Protein AF-A0A955YIP7-F1 (afdb_monomer)

Solvent-accessible surface area (backbone atoms only — not comparable to full-atom values): 7832 Å² total; per-residue (Å²): 136,82,71,56,70,66,58,55,51,44,54,49,33,50,48,52,43,50,49,50,47,51,53,43,18,50,53,46,36,61,73,40,72,71,79,52,53,71,65,56,26,38,49,51,39,49,36,54,55,69,68,67,56,88,78,80,72,65,88,68,44,90,79,37,71,66,54,55,54,50,51,53,53,42,48,61,58,34,43,52,38,50,52,52,35,50,53,47,50,50,45,43,71,76,66,49,53,59,63,59,53,52,50,47,54,52,49,52,54,54,55,74,70,62,72,97,77,86,87,79,92,58,81,48,78,67,40,52,52,54,69,72,76,108

Mean predicted aligned error: 9.73 Å

Secondary structure (DSSP, 8-state):
----HHHHHHHHHHHHHHHHHHHHHHHHHHHTTTSS-HHHHHHHHHHHHTT---S---TTGGG-HHHHHHHHHHHHHHHHHHHHHHHHHHHHHHH--HHHHHHHHHHHHHHHT--S-------SHHHHHHHHH-

Sequence (134 aa):
MKLPDVYKRIFVAAGVLGIVMVVGTTSYFEVGQGRWSHFDCFYMTVITLSTVGFGETLPGMGEVPEARIITLALIVAGSGTLLYFISNLTALIVEGDLQGLLRRRRMERAIEHLHDHVIVCGIGTTGRHIVREL

Radius of gyration: 26.23 Å; Cα contacts (8 Å, |Δi|>4): 85; chains: 1; bounding box: 61×18×71 Å

Foldseek 3Di:
DDDDVLVVQLVVLVVQLVVLLVCQLVQVCVLCVNVDDSVLSSVVLC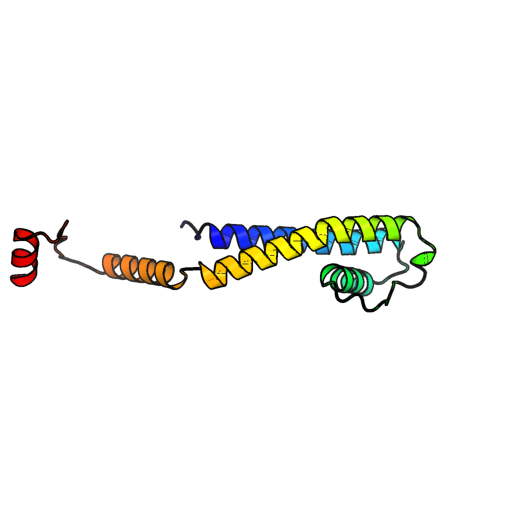CLLVVVCPVDDRVCCVVRPSNVVSSVVSNVSRVVSVVSNVVSVVCCVVVVCVVVVVVVVVVVVVVVPDDPDDDQDDDDPVSVVVVVVD

pLDDT: mean 86.02, std 9.3, range [40.28, 95.69]

Structure (mmCIF, N/CA/C/O backbone):
data_AF-A0A955YIP7-F1
#
_entry.id   AF-A0A955YIP7-F1
#
loop_
_atom_site.group_PDB
_atom_site.id
_atom_site.type_symbol
_atom_site.label_atom_id
_atom_site.label_alt_id
_atom_site.label_comp_id
_atom_site.label_asym_id
_atom_site.label_entity_id
_atom_site.label_seq_id
_atom_site.pdbx_PDB_ins_code
_atom_site.Cartn_x
_atom_site.Cartn_y
_atom_site.Cartn_z
_atom_site.occupancy
_atom_site.B_iso_or_equiv
_atom_site.auth_seq_id
_atom_site.auth_comp_id
_atom_site.auth_asym_id
_atom_site.auth_atom_id
_atom_site.pdbx_PDB_model_num
ATOM 1 N N . MET A 1 1 ? -25.705 1.248 10.049 1.00 43.34 1 MET A N 1
ATOM 2 C CA . MET A 1 1 ? -24.675 0.194 10.189 1.00 43.34 1 MET A CA 1
ATOM 3 C C . MET A 1 1 ? -23.291 0.838 10.099 1.00 43.34 1 MET A C 1
ATOM 5 O O . MET A 1 1 ? -22.757 0.978 9.010 1.00 43.34 1 MET A O 1
ATOM 9 N N . LYS A 1 2 ? -22.741 1.339 11.215 1.00 40.28 2 LYS A N 1
ATOM 10 C CA . LYS A 1 2 ? -21.385 1.911 11.232 1.00 40.28 2 LYS A CA 1
ATOM 11 C C . LYS A 1 2 ? -20.412 0.741 11.360 1.00 40.28 2 LYS A C 1
ATOM 13 O O . LYS A 1 2 ? -20.391 0.097 12.407 1.00 40.28 2 LYS A O 1
ATOM 18 N N . LEU A 1 3 ? -19.686 0.400 10.291 1.00 54.66 3 LEU A N 1
ATOM 19 C CA . LEU A 1 3 ? -18.487 -0.413 10.480 1.00 54.66 3 LEU A CA 1
ATOM 20 C C . LEU A 1 3 ? -17.583 0.345 11.465 1.00 54.66 3 LEU A C 1
ATOM 22 O O . LEU A 1 3 ? -17.566 1.577 11.425 1.00 54.66 3 LEU A O 1
ATOM 26 N N . PRO A 1 4 ? -16.866 -0.352 12.350 1.00 66.19 4 PRO A N 1
ATOM 27 C CA . PRO A 1 4 ? -15.917 0.298 13.247 1.00 66.19 4 PRO A CA 1
ATOM 28 C C . PRO A 1 4 ? -14.927 1.071 12.385 1.00 66.19 4 PRO A C 1
ATOM 30 O O . PRO A 1 4 ? -14.482 0.538 11.365 1.00 66.19 4 PRO A O 1
ATOM 33 N N . ASP A 1 5 ? -14.587 2.301 12.760 1.00 75.19 5 ASP A N 1
ATOM 34 C CA . ASP A 1 5 ? -13.724 3.169 11.947 1.00 75.19 5 ASP A CA 1
ATOM 35 C C . ASP A 1 5 ? -12.407 2.479 11.543 1.00 75.19 5 ASP A C 1
ATOM 37 O O . ASP A 1 5 ? -11.892 2.703 10.448 1.00 75.19 5 ASP A O 1
ATOM 41 N N . VAL A 1 6 ? -11.930 1.546 12.373 1.00 75.06 6 VAL A N 1
ATOM 42 C CA . VAL A 1 6 ? -10.777 0.666 12.127 1.00 75.06 6 VAL A CA 1
ATOM 43 C C . VAL A 1 6 ? -10.944 -0.199 10.867 1.00 75.06 6 VAL A C 1
ATOM 45 O O . VAL A 1 6 ? -10.046 -0.248 10.029 1.00 75.06 6 VAL A O 1
ATOM 48 N N . TYR A 1 7 ? -12.107 -0.824 10.660 1.00 79.75 7 TYR A N 1
ATOM 49 C CA . TYR A 1 7 ? -12.358 -1.642 9.466 1.00 79.75 7 TYR A CA 1
ATOM 50 C C . TYR A 1 7 ? -12.377 -0.801 8.198 1.00 79.75 7 TYR A C 1
ATOM 52 O O . TYR A 1 7 ? -11.837 -1.213 7.175 1.00 79.75 7 TYR A O 1
ATOM 60 N N . LYS A 1 8 ? -12.981 0.391 8.262 1.00 84.75 8 LYS A N 1
ATOM 61 C CA . LYS A 1 8 ? -13.003 1.311 7.123 1.00 84.75 8 LYS A CA 1
ATOM 62 C C . LYS A 1 8 ? -11.581 1.732 6.748 1.00 84.75 8 LYS A C 1
ATOM 64 O O . LYS A 1 8 ? -11.250 1.722 5.568 1.00 84.75 8 LYS A O 1
ATOM 69 N N . ARG A 1 9 ? -10.733 2.047 7.735 1.00 85.50 9 ARG A N 1
ATOM 70 C CA . ARG A 1 9 ? -9.318 2.398 7.517 1.00 85.50 9 ARG A CA 1
ATOM 71 C C . ARG A 1 9 ? -8.539 1.266 6.855 1.00 85.50 9 ARG A C 1
ATOM 73 O O . ARG A 1 9 ? -7.827 1.522 5.894 1.00 85.50 9 ARG A O 1
ATOM 80 N N . ILE A 1 10 ? -8.725 0.027 7.303 1.00 89.12 10 ILE A N 1
ATOM 81 C CA . ILE A 1 10 ? -8.049 -1.142 6.716 1.00 89.12 10 ILE A CA 1
ATOM 82 C C . ILE A 1 10 ? -8.530 -1.417 5.302 1.00 89.12 10 ILE A C 1
ATOM 84 O O . ILE A 1 10 ? -7.710 -1.688 4.435 1.00 89.12 10 ILE A O 1
ATOM 88 N N . PHE A 1 11 ? -9.833 -1.312 5.044 1.00 90.38 11 PHE A N 1
ATOM 89 C CA . PHE A 1 11 ? -10.367 -1.518 3.700 1.00 90.38 11 PHE A CA 1
ATOM 90 C C . PHE A 1 11 ? -9.859 -0.447 2.727 1.00 90.38 11 PHE A C 1
ATOM 92 O O . PHE A 1 11 ? -9.504 -0.757 1.594 1.00 90.38 11 PHE A O 1
ATOM 99 N N . VAL A 1 12 ? -9.757 0.806 3.186 1.00 91.38 12 VAL A N 1
ATOM 100 C CA . VAL A 1 12 ? -9.132 1.893 2.419 1.00 91.38 12 VAL A CA 1
ATOM 101 C C . VAL A 1 12 ? -7.643 1.617 2.201 1.00 91.38 12 VAL A C 1
ATOM 103 O O . VAL A 1 12 ? -7.184 1.719 1.071 1.00 91.38 12 VAL A O 1
ATOM 106 N N . ALA A 1 13 ? -6.895 1.219 3.234 1.00 91.56 13 ALA A N 1
ATOM 107 C CA . ALA A 1 13 ? -5.470 0.906 3.117 1.00 91.56 13 ALA A CA 1
ATOM 108 C C . ALA A 1 13 ? -5.209 -0.268 2.156 1.00 91.56 13 ALA A C 1
ATOM 110 O O . ALA A 1 13 ? -4.335 -0.172 1.298 1.00 91.56 13 ALA A O 1
ATOM 111 N N . ALA A 1 14 ? -6.004 -1.337 2.247 1.00 93.25 14 ALA A N 1
ATOM 112 C CA . ALA A 1 14 ? -5.961 -2.472 1.329 1.00 93.25 14 ALA A CA 1
ATOM 113 C C . ALA A 1 14 ? -6.304 -2.050 -0.107 1.00 93.25 14 ALA A C 1
ATOM 115 O O . ALA A 1 14 ? -5.623 -2.454 -1.045 1.00 93.25 14 ALA A O 1
ATOM 116 N N . GLY A 1 15 ? -7.326 -1.205 -0.278 1.00 95.31 15 GLY A N 1
ATOM 117 C CA . GLY A 1 15 ? -7.703 -0.658 -1.579 1.00 95.31 15 GLY A CA 1
ATOM 118 C C . GLY A 1 15 ? -6.590 0.184 -2.201 1.00 95.31 15 GLY A C 1
ATOM 119 O O . GLY A 1 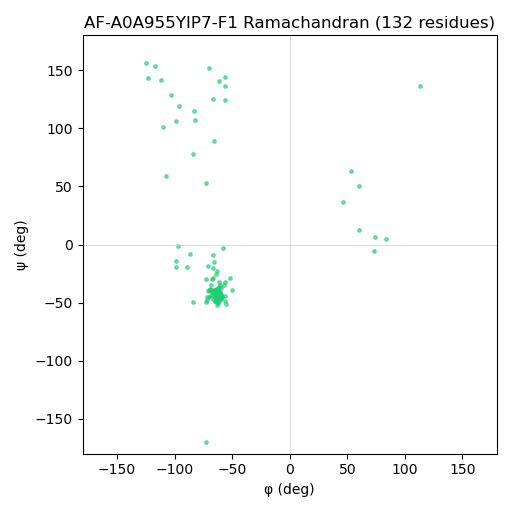15 ? -6.253 -0.015 -3.363 1.00 95.31 15 GLY A O 1
ATOM 120 N N . VAL A 1 16 ? -5.969 1.075 -1.424 1.00 94.38 16 VAL A N 1
ATOM 121 C CA . VAL A 1 16 ? -4.836 1.897 -1.879 1.00 94.38 16 VAL A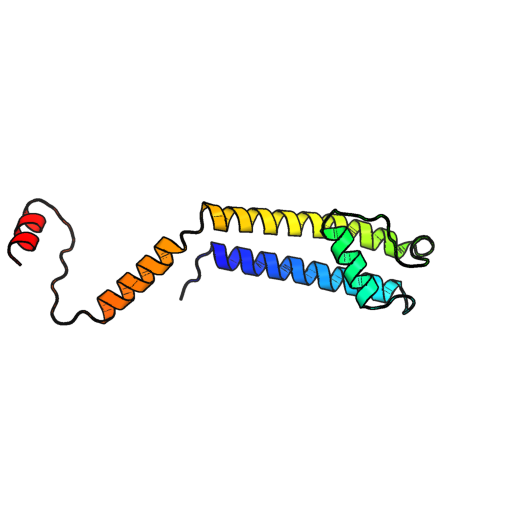 CA 1
ATOM 122 C C . VAL A 1 16 ? -3.638 1.022 -2.248 1.00 94.38 16 VAL A C 1
A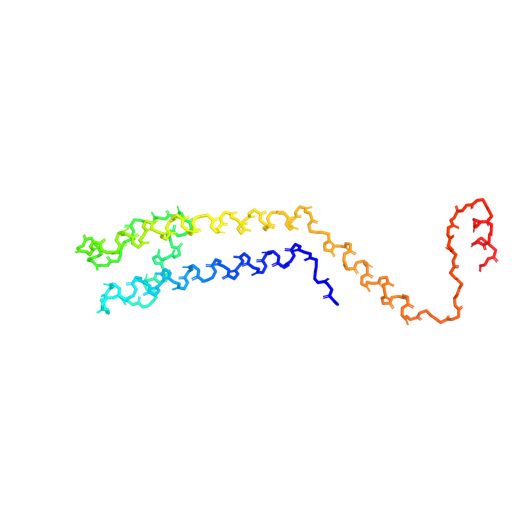TOM 124 O O . VAL A 1 16 ? -3.068 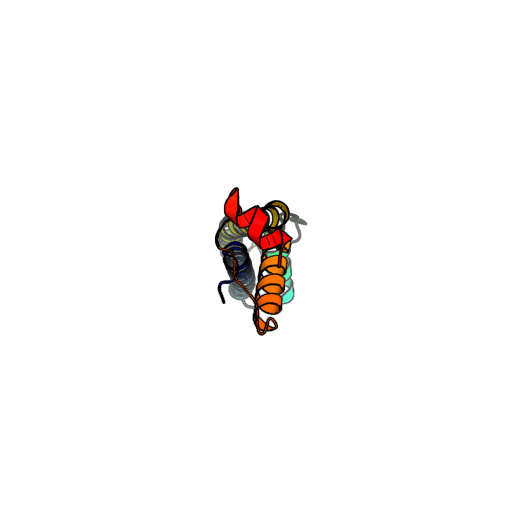1.214 -3.317 1.00 94.38 16 VAL A O 1
ATOM 127 N N . LEU A 1 17 ? -3.286 0.033 -1.421 1.00 94.31 17 LEU A N 1
ATOM 128 C CA . LEU A 1 17 ? -2.202 -0.906 -1.725 1.00 94.31 17 LEU A CA 1
ATOM 129 C C . LEU A 1 17 ? -2.486 -1.699 -3.012 1.00 94.31 17 LEU A C 1
ATOM 131 O O . LEU A 1 17 ? -1.604 -1.837 -3.857 1.00 94.31 17 LEU A O 1
ATOM 135 N N . GLY A 1 18 ? -3.725 -2.164 -3.193 1.00 95.12 18 GLY A N 1
ATOM 136 C CA . GLY A 1 18 ? -4.163 -2.832 -4.418 1.00 95.12 18 GLY A CA 1
ATOM 137 C C . GLY A 1 18 ? -4.053 -1.932 -5.650 1.00 95.12 18 GLY A C 1
ATOM 138 O O . GLY A 1 18 ? -3.547 -2.369 -6.679 1.00 95.12 18 GLY A O 1
ATOM 139 N N . ILE A 1 19 ? -4.444 -0.659 -5.540 1.00 95.69 19 ILE A N 1
ATOM 140 C CA . ILE A 1 19 ? -4.277 0.328 -6.618 1.00 95.69 19 ILE A CA 1
ATOM 141 C C . ILE A 1 19 ? -2.795 0.514 -6.949 1.00 95.69 19 ILE A C 1
ATOM 143 O O . ILE A 1 19 ? -2.438 0.478 -8.122 1.00 95.69 19 ILE A O 1
ATOM 147 N N . VAL A 1 20 ? -1.924 0.658 -5.947 1.00 95.19 20 VAL A N 1
ATOM 148 C CA . VAL A 1 20 ? -0.475 0.789 -6.173 1.00 95.19 20 VAL A CA 1
ATOM 149 C C . VAL A 1 20 ? 0.091 -0.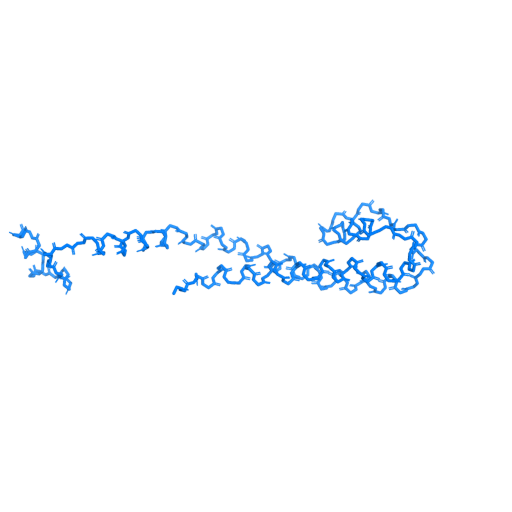449 -6.873 1.00 95.19 20 VAL A C 1
ATOM 151 O O . VAL A 1 20 ? 0.886 -0.302 -7.797 1.00 95.19 20 VAL A O 1
ATOM 154 N N . MET A 1 21 ? -0.346 -1.656 -6.500 1.00 94.25 21 MET A N 1
ATOM 155 C CA . MET A 1 21 ? 0.063 -2.888 -7.186 1.00 94.25 21 MET A CA 1
ATOM 156 C C . MET A 1 21 ? -0.393 -2.926 -8.645 1.00 94.25 21 MET A C 1
ATOM 158 O O . MET A 1 21 ? 0.398 -3.277 -9.521 1.00 94.25 21 MET A O 1
ATOM 162 N N . VAL A 1 22 ? -1.646 -2.562 -8.921 1.00 95.50 22 VAL A N 1
ATOM 163 C CA . VAL A 1 22 ? -2.176 -2.537 -10.291 1.00 95.50 22 VAL A CA 1
ATOM 164 C C . VAL A 1 22 ? -1.430 -1.500 -11.123 1.00 95.50 22 VAL A C 1
ATOM 166 O O . VAL A 1 22 ? -0.928 -1.845 -12.185 1.00 95.50 22 VAL A O 1
ATOM 169 N N . VAL A 1 23 ? -1.271 -0.276 -10.612 1.00 95.25 23 VAL A N 1
ATOM 170 C CA . VAL A 1 23 ? -0.550 0.810 -11.295 1.00 95.25 23 VAL A CA 1
ATOM 171 C C . VAL A 1 23 ? 0.922 0.449 -11.524 1.00 95.25 23 VAL A C 1
ATOM 173 O O . VAL A 1 23 ? 1.452 0.679 -12.610 1.00 95.25 23 VAL A O 1
ATOM 176 N N . GLY A 1 24 ? 1.593 -0.156 -10.540 1.00 93.12 24 GLY A N 1
ATOM 177 C CA . GLY A 1 24 ? 2.960 -0.663 -10.691 1.00 93.12 24 GLY A CA 1
ATOM 178 C C . GLY A 1 24 ? 3.057 -1.719 -11.793 1.00 93.12 24 GLY A C 1
ATOM 179 O O . GLY A 1 24 ? 3.885 -1.613 -12.692 1.00 93.12 24 GLY A O 1
ATOM 180 N N . THR A 1 25 ? 2.139 -2.683 -11.789 1.00 93.94 25 THR A N 1
ATOM 181 C CA . THR A 1 25 ? 2.096 -3.754 -12.792 1.00 93.94 25 THR A CA 1
ATOM 182 C C . THR A 1 25 ? 1.844 -3.209 -14.200 1.00 93.94 25 THR A C 1
ATOM 184 O O . THR A 1 25 ? 2.554 -3.581 -15.133 1.00 93.94 25 THR A O 1
ATOM 187 N N . THR A 1 26 ? 0.864 -2.315 -14.370 1.00 94.12 26 THR A N 1
ATOM 188 C CA . THR A 1 26 ? 0.523 -1.742 -15.682 1.00 94.12 26 THR A CA 1
ATOM 189 C C . THR A 1 26 ? 1.615 -0.817 -16.202 1.00 94.12 26 THR A C 1
ATOM 191 O O . THR A 1 26 ? 1.935 -0.876 -17.382 1.00 94.12 26 THR A O 1
ATOM 194 N N . SER A 1 27 ? 2.239 -0.015 -15.337 1.00 92.12 27 SER A N 1
ATOM 195 C CA . SER A 1 27 ? 3.333 0.880 -15.741 1.00 92.12 27 SER A CA 1
ATOM 196 C C . SER A 1 27 ? 4.566 0.112 -16.228 1.00 92.12 27 SER A C 1
ATOM 198 O O . SER A 1 27 ? 5.147 0.482 -17.248 1.00 92.12 27 SER A O 1
ATOM 200 N N . TYR A 1 28 ? 4.927 -1.004 -15.581 1.00 91.75 28 TYR A N 1
ATOM 201 C CA . TYR A 1 28 ? 5.962 -1.894 -16.115 1.00 91.75 28 TYR A CA 1
ATOM 202 C C . TYR A 1 28 ? 5.555 -2.516 -17.447 1.00 91.75 28 TYR A C 1
ATOM 204 O O . TYR A 1 28 ? 6.383 -2.605 -18.349 1.00 91.75 28 TYR A O 1
ATOM 212 N N . PHE A 1 29 ? 4.298 -2.932 -17.591 1.00 91.44 29 PHE A N 1
ATOM 213 C CA . PHE A 1 29 ? 3.822 -3.531 -18.833 1.00 91.44 29 PHE A CA 1
ATOM 214 C C . PHE A 1 29 ? 3.863 -2.544 -20.015 1.00 91.44 29 PHE A C 1
ATOM 216 O O . PHE A 1 29 ? 4.330 -2.904 -21.098 1.00 91.44 29 PHE A O 1
ATOM 223 N N . GLU A 1 30 ? 3.445 -1.294 -19.801 1.00 89.94 30 GLU A N 1
ATOM 224 C CA . GLU A 1 30 ? 3.480 -0.233 -20.817 1.00 89.94 30 GLU A CA 1
ATOM 225 C C . GLU A 1 30 ? 4.913 0.110 -21.240 1.00 89.94 30 GLU A C 1
ATOM 227 O O . GLU A 1 30 ? 5.216 0.135 -22.434 1.00 89.94 30 GLU A O 1
ATOM 232 N N . VAL A 1 31 ? 5.821 0.289 -20.276 1.00 90.06 31 VAL A N 1
ATOM 233 C CA . VAL A 1 31 ? 7.241 0.572 -20.554 1.00 90.06 31 VAL A CA 1
ATOM 234 C C . VAL A 1 31 ? 7.955 -0.620 -21.188 1.00 90.06 31 VAL A C 1
ATOM 236 O O . VAL A 1 31 ? 8.861 -0.449 -22.004 1.00 90.06 31 VAL A O 1
ATOM 239 N N . GLY A 1 32 ? 7.519 -1.836 -20.871 1.00 84.50 32 GLY A N 1
ATOM 240 C CA . GLY A 1 32 ? 7.998 -3.048 -21.518 1.00 84.50 32 GLY A CA 1
ATOM 241 C C . GLY A 1 32 ? 7.619 -3.144 -22.997 1.00 84.50 32 GLY A C 1
ATOM 242 O O . GLY A 1 32 ? 8.193 -3.983 -23.687 1.00 84.50 32 GLY A O 1
ATOM 243 N N . GLN A 1 33 ? 6.673 -2.335 -23.499 1.00 81.38 33 GLN A N 1
ATOM 244 C CA . GLN A 1 33 ? 6.168 -2.364 -24.883 1.00 81.38 33 GLN A CA 1
ATOM 245 C C . GLN A 1 33 ? 5.845 -3.790 -25.384 1.00 81.38 33 GLN A C 1
ATOM 247 O O . GLN A 1 33 ? 6.100 -4.141 -26.534 1.00 81.38 33 GLN A O 1
ATOM 252 N N . GLY A 1 34 ? 5.320 -4.647 -24.499 1.00 80.00 34 GLY A N 1
ATOM 253 C CA . GLY A 1 34 ? 4.988 -6.046 -24.804 1.00 80.00 34 GLY A CA 1
ATOM 254 C C . GLY A 1 34 ? 6.145 -7.052 -24.714 1.00 80.00 34 GLY A C 1
ATOM 255 O O . GLY A 1 34 ? 5.937 -8.230 -24.998 1.00 80.00 34 GLY A O 1
ATOM 256 N N . ARG A 1 35 ? 7.349 -6.642 -24.288 1.00 82.19 35 ARG A N 1
ATOM 257 C CA . ARG A 1 35 ? 8.497 -7.547 -24.052 1.00 82.19 35 ARG A CA 1
ATOM 258 C C . ARG A 1 35 ? 8.318 -8.445 -22.823 1.00 82.19 35 ARG A C 1
ATOM 260 O O . ARG A 1 35 ? 9.031 -9.437 -22.698 1.00 82.19 35 ARG A O 1
ATOM 267 N N . TRP A 1 36 ? 7.404 -8.093 -21.920 1.00 89.38 36 TRP A N 1
ATOM 268 C CA . TRP A 1 36 ? 7.192 -8.769 -20.639 1.00 89.38 36 TRP A CA 1
ATOM 269 C C . TRP A 1 36 ? 5.749 -9.250 -20.496 1.00 89.38 36 TRP A C 1
ATOM 271 O O . TRP A 1 36 ? 4.814 -8.569 -20.926 1.00 89.38 36 TRP A O 1
ATOM 281 N N . SER A 1 37 ? 5.556 -10.419 -19.880 1.00 91.69 37 SER A N 1
ATOM 282 C CA . SER A 1 37 ? 4.215 -10.911 -19.560 1.00 91.69 37 SER A CA 1
ATOM 283 C C . SER A 1 37 ? 3.586 -10.074 -18.445 1.00 91.69 37 SER A C 1
ATOM 285 O O . SER A 1 37 ? 4.280 -9.568 -17.563 1.00 91.69 37 SER A O 1
ATOM 287 N N . HIS A 1 38 ? 2.252 -9.992 -18.419 1.00 89.06 38 HIS A N 1
ATOM 288 C CA . HIS A 1 38 ? 1.530 -9.348 -17.313 1.00 89.06 38 HIS A CA 1
ATOM 289 C C . HIS A 1 38 ? 1.881 -9.991 -15.965 1.00 89.06 38 HIS A C 1
ATOM 291 O O . HIS A 1 38 ? 1.966 -9.305 -14.947 1.00 89.06 38 HIS A O 1
ATOM 297 N N . PHE A 1 39 ? 2.109 -11.308 -15.965 1.00 91.06 39 PHE A N 1
ATOM 298 C CA . PHE A 1 39 ? 2.491 -12.040 -14.764 1.00 91.06 39 PHE A CA 1
ATOM 299 C C . PHE A 1 39 ? 3.900 -11.670 -14.287 1.00 91.06 39 PHE A C 1
ATOM 301 O O . PHE A 1 39 ? 4.097 -11.491 -13.090 1.00 91.06 39 PHE A O 1
ATOM 308 N N . ASP A 1 40 ? 4.848 -11.466 -15.204 1.00 91.81 40 ASP A N 1
ATOM 309 C CA . ASP A 1 40 ? 6.218 -11.067 -14.857 1.00 91.81 40 ASP A CA 1
ATOM 310 C C . ASP A 1 40 ? 6.239 -9.653 -14.264 1.00 91.81 40 ASP A C 1
ATOM 312 O O . ASP A 1 40 ? 6.910 -9.398 -13.264 1.00 91.81 40 ASP A O 1
ATOM 316 N N . CYS A 1 41 ? 5.450 -8.732 -14.829 1.00 92.75 41 CYS A N 1
ATOM 317 C CA . CYS A 1 41 ? 5.295 -7.377 -14.295 1.0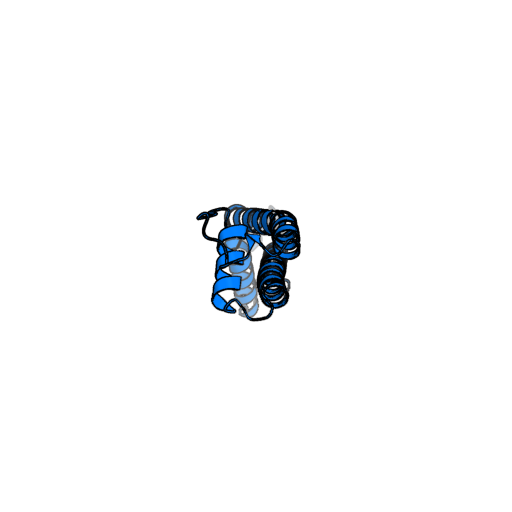0 92.75 41 CYS A CA 1
ATOM 318 C C . CYS A 1 41 ? 4.635 -7.374 -12.907 1.00 92.75 41 CYS A C 1
ATOM 320 O O . CYS A 1 41 ? 5.036 -6.604 -12.026 1.00 92.75 41 CYS A O 1
ATOM 322 N N . PHE A 1 42 ? 3.642 -8.243 -12.692 1.00 92.88 42 PHE A N 1
ATOM 323 C CA . PHE A 1 42 ? 2.999 -8.403 -11.389 1.00 92.88 42 PHE A CA 1
ATOM 324 C C . PHE A 1 42 ? 3.977 -8.981 -10.367 1.00 92.88 42 PHE A C 1
ATOM 326 O O . PHE A 1 42 ? 4.129 -8.427 -9.279 1.00 92.88 42 PHE A O 1
ATOM 333 N N . TYR A 1 43 ? 4.698 -10.040 -10.738 1.00 92.69 43 TYR A N 1
ATOM 334 C CA . TYR A 1 43 ? 5.736 -10.642 -9.911 1.00 92.69 43 TYR A CA 1
ATOM 335 C C . TYR A 1 43 ? 6.800 -9.610 -9.521 1.00 92.69 43 TYR A C 1
ATOM 337 O O . TYR A 1 43 ? 7.062 -9.441 -8.331 1.00 92.69 43 TYR A O 1
ATOM 345 N N . MET A 1 44 ? 7.314 -8.835 -10.484 1.00 92.81 44 MET A N 1
ATOM 346 C CA . MET A 1 44 ? 8.276 -7.754 -10.236 1.00 92.81 44 MET A CA 1
ATOM 347 C C . MET A 1 44 ? 7.738 -6.725 -9.230 1.00 92.81 44 MET A C 1
ATOM 349 O O . MET A 1 44 ? 8.437 -6.304 -8.305 1.00 92.81 44 MET A O 1
ATOM 353 N N . THR A 1 45 ? 6.474 -6.332 -9.380 1.00 93.19 45 THR A N 1
ATOM 354 C CA . THR A 1 45 ? 5.809 -5.389 -8.472 1.00 93.19 45 THR A CA 1
ATOM 355 C C . THR A 1 45 ? 5.711 -5.958 -7.057 1.00 93.19 45 THR A C 1
ATOM 357 O O . THR A 1 45 ? 6.041 -5.268 -6.092 1.00 93.19 45 THR A O 1
ATOM 360 N N . VAL A 1 46 ? 5.329 -7.231 -6.923 1.00 92.50 46 VAL A N 1
ATOM 361 C CA . VAL A 1 46 ? 5.221 -7.920 -5.630 1.00 92.50 46 VAL A CA 1
ATOM 362 C C . VAL A 1 46 ? 6.580 -8.055 -4.949 1.00 92.50 46 VAL A C 1
ATOM 364 O O . VAL A 1 46 ? 6.677 -7.696 -3.780 1.00 92.50 46 VAL A O 1
ATOM 367 N N . ILE A 1 47 ? 7.630 -8.516 -5.641 1.00 92.31 47 ILE A N 1
ATOM 368 C CA . ILE A 1 47 ? 8.965 -8.689 -5.030 1.00 92.31 47 ILE A CA 1
ATOM 369 C C . ILE A 1 47 ? 9.608 -7.355 -4.630 1.00 92.31 47 ILE A C 1
ATOM 371 O O . ILE A 1 47 ? 10.389 -7.305 -3.678 1.00 92.31 47 ILE A O 1
ATOM 375 N N . THR A 1 48 ? 9.265 -6.276 -5.340 1.00 91.69 48 THR A N 1
ATOM 376 C CA . THR A 1 48 ? 9.720 -4.915 -5.028 1.00 91.69 48 THR A CA 1
ATOM 377 C C . THR A 1 48 ? 9.004 -4.387 -3.787 1.00 91.69 48 THR A C 1
ATOM 379 O O . THR A 1 48 ? 9.647 -3.913 -2.854 1.00 91.69 48 THR A O 1
ATOM 382 N N . LEU A 1 49 ? 7.672 -4.504 -3.745 1.00 91.62 49 LEU A N 1
ATOM 383 C CA . LEU A 1 49 ? 6.854 -4.041 -2.621 1.00 91.62 49 LEU A CA 1
ATOM 384 C C . LEU A 1 49 ? 7.088 -4.849 -1.352 1.00 91.62 49 LEU A C 1
ATOM 386 O O . LEU A 1 49 ? 7.117 -4.281 -0.266 1.00 91.62 49 LEU A O 1
ATOM 390 N N . SER A 1 50 ? 7.263 -6.163 -1.479 1.00 89.56 50 SER A N 1
ATOM 391 C CA . SER A 1 50 ? 7.523 -7.047 -0.343 1.00 89.56 50 SER A CA 1
ATOM 392 C C . SER A 1 50 ? 8.876 -6.789 0.312 1.00 89.56 50 SER A C 1
ATOM 394 O O . SER A 1 50 ? 9.140 -7.353 1.371 1.00 89.56 50 SER A O 1
ATOM 396 N N . THR A 1 51 ? 9.732 -5.957 -0.294 1.00 88.19 51 THR A N 1
ATOM 397 C CA . THR A 1 51 ? 11.114 -5.686 0.127 1.00 88.19 51 THR A CA 1
ATOM 398 C C . THR A 1 51 ? 12.018 -6.922 0.134 1.00 88.19 51 THR A C 1
ATOM 400 O O . THR A 1 51 ? 13.130 -6.862 0.649 1.00 88.19 51 THR A O 1
ATOM 403 N N . VAL A 1 52 ? 11.574 -8.035 -0.466 1.00 89.62 52 VAL A N 1
ATOM 404 C CA . VAL A 1 52 ? 12.376 -9.263 -0.574 1.00 89.62 52 VAL A CA 1
ATOM 405 C C . VAL A 1 52 ? 13.505 -9.067 -1.578 1.00 89.62 52 VAL A C 1
ATOM 407 O O . VAL A 1 52 ? 14.640 -9.425 -1.288 1.00 89.62 52 VAL A O 1
ATOM 410 N N . GLY A 1 53 ? 13.194 -8.480 -2.742 1.00 82.94 53 GLY A N 1
ATOM 411 C CA . GLY A 1 53 ? 14.192 -8.072 -3.729 1.00 82.94 53 GLY A CA 1
ATOM 412 C C . GLY A 1 53 ? 15.159 -9.185 -4.136 1.00 82.94 53 GLY A C 1
ATOM 413 O O . GLY A 1 53 ? 16.361 -9.041 -3.940 1.00 82.94 53 GLY A O 1
ATOM 414 N N . PHE A 1 54 ? 14.659 -10.261 -4.758 1.00 84.38 54 PHE A N 1
ATOM 415 C CA . PHE A 1 54 ? 15.466 -11.411 -5.207 1.00 84.38 54 PHE A CA 1
ATOM 416 C C . PHE A 1 54 ? 16.603 -11.075 -6.196 1.00 84.38 54 PHE A C 1
ATOM 418 O O . PHE A 1 54 ? 17.347 -11.962 -6.602 1.00 84.38 54 PHE A O 1
ATOM 425 N N . GLY A 1 55 ? 16.740 -9.816 -6.626 1.00 79.44 55 GLY A N 1
ATOM 426 C CA . GLY A 1 55 ? 17.693 -9.395 -7.657 1.00 79.44 55 GLY A CA 1
ATOM 427 C C . GLY A 1 55 ? 17.289 -9.821 -9.072 1.00 79.44 55 GLY A C 1
ATOM 428 O O . GLY A 1 55 ? 17.923 -9.415 -10.043 1.00 79.44 55 GLY A O 1
ATOM 429 N N . GLU A 1 56 ? 16.213 -10.596 -9.197 1.00 79.88 56 GLU A N 1
ATOM 430 C CA . GLU A 1 56 ? 15.559 -10.914 -10.457 1.00 79.88 56 GLU A CA 1
ATOM 431 C C . GLU A 1 56 ? 14.945 -9.638 -11.038 1.00 79.88 56 GLU A C 1
ATOM 433 O O . GLU A 1 56 ? 14.185 -8.931 -10.376 1.00 79.88 56 GLU A O 1
ATOM 438 N N . THR A 1 57 ? 15.308 -9.321 -12.278 1.00 83.88 57 THR A N 1
ATOM 439 C CA . THR A 1 57 ? 14.783 -8.165 -13.009 1.00 83.88 57 THR A CA 1
ATOM 440 C C . THR A 1 57 ? 14.189 -8.624 -14.327 1.00 83.88 57 THR A C 1
ATOM 442 O O . THR A 1 57 ? 14.542 -9.681 -14.854 1.00 83.88 57 THR A O 1
ATOM 445 N N . LEU A 1 58 ? 13.272 -7.822 -14.865 1.00 85.44 58 LEU A N 1
ATOM 446 C CA . LEU A 1 58 ? 12.659 -8.116 -16.151 1.00 85.44 58 LEU A CA 1
ATOM 447 C C . LEU A 1 58 ? 13.739 -8.134 -17.260 1.00 85.44 58 LEU A C 1
ATOM 449 O O . LEU A 1 58 ? 14.647 -7.294 -17.249 1.00 85.44 58 LEU A O 1
ATOM 453 N N . PRO A 1 59 ? 13.672 -9.058 -18.236 1.00 81.94 59 PRO A N 1
ATOM 454 C CA . PRO A 1 59 ? 14.680 -9.163 -19.289 1.00 81.94 59 PRO A CA 1
ATOM 455 C C . PRO A 1 59 ? 14.851 -7.845 -20.057 1.00 81.94 59 PRO A C 1
ATOM 457 O O . PRO A 1 59 ? 13.884 -7.302 -20.589 1.00 81.94 59 PRO A O 1
ATOM 460 N N . GLY A 1 60 ? 16.076 -7.315 -20.119 1.00 80.94 60 GLY A N 1
ATOM 461 C CA . GLY A 1 60 ? 16.362 -6.045 -20.804 1.00 80.94 60 GLY A CA 1
ATOM 462 C C . GLY A 1 60 ? 15.885 -4.786 -20.066 1.00 80.94 60 GLY A C 1
ATOM 463 O O . GLY A 1 60 ? 16.029 -3.688 -20.593 1.00 80.94 60 GLY A O 1
ATOM 464 N N . MET A 1 61 ? 15.375 -4.895 -18.832 1.00 82.69 61 MET A N 1
ATOM 465 C CA . MET A 1 61 ? 14.948 -3.743 -18.017 1.00 82.69 61 MET A CA 1
ATOM 466 C C . MET A 1 61 ? 16.064 -2.714 -17.806 1.00 82.69 61 MET A C 1
ATOM 468 O O . MET A 1 61 ? 15.805 -1.516 -17.729 1.00 82.69 61 MET A O 1
ATOM 472 N N . GLY A 1 62 ? 17.320 -3.167 -17.742 1.00 79.56 62 GLY A N 1
ATOM 473 C CA . GLY A 1 62 ? 18.484 -2.295 -17.588 1.00 79.56 62 GLY A CA 1
ATOM 474 C C . GLY A 1 62 ? 18.699 -1.317 -18.748 1.00 79.56 62 GLY A C 1
ATOM 475 O O . GLY A 1 62 ? 19.325 -0.281 -18.527 1.00 79.56 62 GLY A O 1
ATOM 476 N N . GLU A 1 63 ? 18.164 -1.624 -19.933 1.00 82.19 63 GLU A N 1
ATOM 477 C CA . GLU A 1 63 ? 18.257 -0.812 -21.154 1.00 82.19 63 GLU A CA 1
ATOM 478 C C . GLU A 1 63 ? 17.149 0.246 -21.244 1.00 82.19 63 GLU A C 1
ATOM 480 O O . GLU A 1 63 ? 17.198 1.103 -22.122 1.00 82.19 63 GLU A O 1
ATOM 485 N N . VAL A 1 64 ? 16.160 0.202 -20.342 1.00 86.00 64 VAL A N 1
ATOM 486 C CA . VAL A 1 64 ? 14.983 1.076 -20.359 1.00 86.00 64 VAL A CA 1
ATOM 487 C C . VAL A 1 64 ? 15.053 2.059 -19.182 1.00 86.00 64 VAL A C 1
ATOM 489 O O . VAL A 1 64 ? 14.740 1.690 -18.046 1.00 86.00 64 VAL A O 1
ATOM 492 N N . PRO A 1 65 ? 15.462 3.326 -19.401 1.00 85.25 65 PRO A N 1
ATOM 493 C CA . PRO A 1 65 ? 15.634 4.299 -18.317 1.00 85.25 65 PRO A CA 1
ATOM 494 C C . PRO A 1 65 ? 14.338 4.579 -17.544 1.00 85.25 65 PRO A C 1
ATOM 496 O O . PRO A 1 65 ? 14.361 4.763 -16.327 1.00 85.25 65 PRO A O 1
ATOM 499 N N . GLU A 1 66 ? 13.204 4.559 -18.244 1.00 89.31 66 GLU A N 1
ATOM 500 C CA . GLU A 1 66 ? 11.867 4.807 -17.696 1.00 89.31 66 GLU A CA 1
ATOM 501 C C . GLU A 1 66 ? 11.478 3.763 -16.642 1.00 89.31 66 GLU A C 1
ATOM 503 O O . GLU A 1 66 ? 10.921 4.111 -15.600 1.00 89.31 66 GLU A O 1
ATOM 508 N N . ALA A 1 67 ? 11.865 2.499 -16.849 1.00 88.12 67 ALA A N 1
ATOM 509 C CA . ALA A 1 67 ? 11.585 1.419 -15.910 1.00 88.12 67 ALA A CA 1
ATOM 510 C C . ALA A 1 67 ? 12.233 1.678 -14.543 1.00 88.12 67 ALA A C 1
ATOM 512 O O . ALA A 1 67 ? 11.611 1.419 -13.518 1.00 88.12 67 ALA A O 1
ATOM 513 N N . ARG A 1 68 ? 13.439 2.267 -14.503 1.00 89.00 68 ARG A N 1
ATOM 514 C CA . ARG A 1 68 ? 14.117 2.612 -13.239 1.00 89.00 68 ARG A CA 1
ATOM 515 C C . ARG A 1 68 ? 13.393 3.718 -12.475 1.00 89.00 68 ARG A C 1
ATOM 517 O O . ARG A 1 68 ? 13.297 3.651 -11.251 1.00 89.00 68 ARG A O 1
ATOM 524 N N . ILE A 1 69 ? 12.888 4.728 -13.184 1.00 91.75 69 ILE A N 1
ATOM 525 C CA . ILE A 1 69 ? 12.127 5.831 -12.579 1.00 91.75 69 ILE A CA 1
ATOM 526 C C . ILE A 1 69 ? 10.819 5.294 -11.989 1.00 91.75 69 ILE A C 1
ATOM 528 O O . ILE A 1 69 ? 10.473 5.634 -10.857 1.00 91.75 69 ILE A O 1
ATOM 532 N N . ILE A 1 70 ? 10.138 4.401 -12.711 1.00 91.69 70 ILE A N 1
ATOM 533 C CA . ILE A 1 70 ? 8.934 3.719 -12.224 1.00 91.69 70 ILE A CA 1
ATOM 534 C C . ILE A 1 70 ? 9.247 2.899 -10.977 1.00 91.69 70 ILE A C 1
ATOM 536 O O . ILE A 1 70 ? 8.523 3.012 -9.992 1.00 91.69 70 ILE A O 1
ATOM 540 N N . THR A 1 71 ? 10.339 2.129 -10.967 1.00 91.38 71 THR A N 1
ATOM 541 C CA . THR A 1 71 ? 10.743 1.358 -9.784 1.00 91.38 71 THR A CA 1
ATOM 542 C C . THR A 1 71 ? 11.000 2.260 -8.584 1.00 91.38 71 THR A C 1
ATOM 544 O O . THR A 1 71 ? 10.529 1.957 -7.492 1.00 91.38 71 THR A O 1
ATOM 547 N N . LEU A 1 72 ? 11.686 3.392 -8.764 1.00 92.50 72 LEU A N 1
ATOM 548 C CA . LEU A 1 72 ? 11.902 4.363 -7.686 1.00 92.50 72 LEU A CA 1
ATOM 549 C C . LEU A 1 72 ? 10.578 4.920 -7.147 1.00 92.50 72 LEU A C 1
ATOM 551 O O . LEU A 1 72 ? 10.371 4.943 -5.933 1.00 92.50 72 LEU A O 1
ATOM 555 N N . ALA A 1 73 ? 9.666 5.324 -8.032 1.00 93.75 73 ALA A N 1
ATOM 556 C CA . ALA A 1 73 ? 8.351 5.821 -7.639 1.00 93.75 73 ALA A CA 1
ATOM 557 C C . ALA A 1 73 ? 7.525 4.742 -6.914 1.00 93.75 73 ALA A C 1
ATOM 559 O O . ALA A 1 73 ? 6.917 5.019 -5.876 1.00 93.75 73 ALA A O 1
ATOM 560 N N . LEU A 1 74 ? 7.554 3.505 -7.420 1.00 93.81 74 LEU A N 1
ATOM 561 C CA . LEU A 1 74 ? 6.883 2.350 -6.832 1.00 93.81 74 LEU A CA 1
ATOM 562 C C . LEU A 1 74 ? 7.448 2.018 -5.453 1.00 93.81 74 LEU A C 1
ATOM 564 O O . LEU A 1 74 ? 6.674 1.732 -4.549 1.00 93.81 74 LEU A O 1
ATOM 568 N N . ILE A 1 75 ? 8.765 2.091 -5.257 1.00 93.00 75 ILE A N 1
ATOM 569 C CA . ILE A 1 75 ? 9.373 1.886 -3.939 1.00 93.00 75 ILE A CA 1
ATOM 570 C C . ILE A 1 75 ? 8.869 2.957 -2.971 1.00 93.00 75 ILE A C 1
ATOM 572 O O . ILE A 1 75 ? 8.379 2.616 -1.899 1.00 93.00 75 ILE A O 1
ATOM 576 N N . VAL A 1 76 ? 8.923 4.242 -3.328 1.00 93.50 76 VAL A N 1
ATOM 577 C CA . VAL A 1 76 ? 8.518 5.325 -2.412 1.00 93.50 76 VAL A CA 1
ATOM 578 C C . VAL A 1 76 ? 7.032 5.225 -2.046 1.00 93.50 76 VAL A C 1
ATOM 580 O O . VAL A 1 76 ? 6.685 5.198 -0.863 1.00 93.50 76 VAL A O 1
ATOM 583 N N . ALA A 1 77 ? 6.147 5.125 -3.039 1.00 93.31 77 ALA A N 1
ATOM 584 C CA . ALA A 1 77 ? 4.703 5.058 -2.808 1.00 93.31 77 ALA A CA 1
ATOM 585 C C . ALA A 1 77 ? 4.274 3.712 -2.199 1.00 93.31 77 ALA A C 1
ATOM 587 O O . ALA A 1 77 ? 3.435 3.636 -1.298 1.00 93.31 77 ALA A O 1
ATOM 588 N N . GLY A 1 78 ? 4.874 2.635 -2.681 1.00 92.31 78 GLY A N 1
ATOM 589 C CA . GLY A 1 78 ? 4.563 1.268 -2.314 1.00 92.31 78 GLY A CA 1
ATOM 590 C C . GLY A 1 78 ? 5.012 0.870 -0.920 1.00 92.31 78 GLY A C 1
ATOM 591 O O . GLY A 1 78 ? 4.212 0.353 -0.146 1.00 92.31 78 GLY A O 1
ATOM 592 N N . SER A 1 79 ? 6.257 1.180 -0.555 1.00 92.62 79 SER A N 1
ATOM 593 C CA . SER A 1 79 ? 6.762 0.909 0.798 1.00 92.62 79 SER A CA 1
ATOM 594 C C . SER A 1 79 ? 5.946 1.669 1.840 1.00 92.62 79 SER A C 1
ATOM 596 O O . SER A 1 79 ? 5.560 1.109 2.863 1.00 92.62 79 SER A O 1
ATOM 598 N N . GLY A 1 80 ? 5.631 2.942 1.565 1.00 92.69 80 GLY A N 1
ATOM 599 C CA . GLY A 1 80 ? 4.828 3.769 2.464 1.00 92.69 80 GLY A CA 1
ATOM 600 C C . GLY A 1 80 ? 3.412 3.225 2.657 1.00 92.69 80 GLY A C 1
ATOM 601 O O . GLY A 1 80 ? 2.931 3.130 3.788 1.00 92.69 80 GLY A O 1
ATOM 602 N N . THR A 1 81 ? 2.753 2.813 1.571 1.00 92.38 81 THR A N 1
ATOM 603 C CA . THR A 1 81 ? 1.403 2.229 1.637 1.00 92.38 81 THR A CA 1
ATOM 604 C C . THR A 1 81 ? 1.393 0.855 2.301 1.00 92.38 81 THR A C 1
ATOM 606 O O . THR A 1 81 ? 0.499 0.588 3.105 1.00 92.38 81 THR A O 1
ATOM 609 N N . LEU A 1 82 ? 2.402 0.014 2.055 1.00 93.56 82 LEU A N 1
ATOM 610 C CA . LEU A 1 82 ? 2.545 -1.280 2.720 1.00 93.56 82 LEU A CA 1
ATOM 611 C C . LEU A 1 82 ? 2.777 -1.118 4.228 1.00 93.56 82 LEU A C 1
ATOM 613 O O . LEU A 1 82 ? 2.094 -1.763 5.021 1.00 93.56 82 LEU A O 1
ATOM 617 N N . LEU A 1 83 ? 3.677 -0.220 4.640 1.00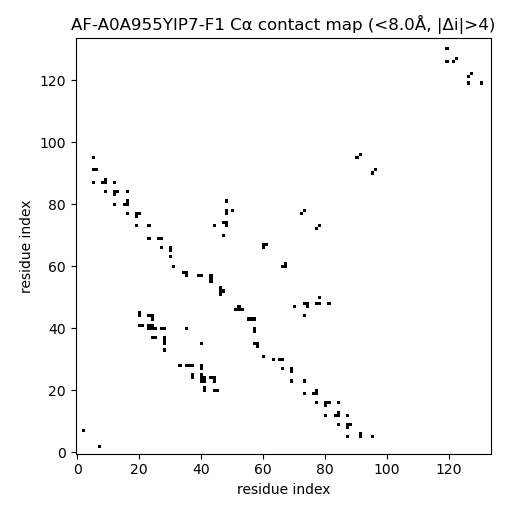 93.38 83 LEU A N 1
ATOM 618 C CA . LEU A 1 83 ? 3.906 0.091 6.055 1.00 93.38 83 LEU A CA 1
ATOM 619 C C . LEU A 1 83 ? 2.639 0.624 6.722 1.00 93.38 83 LEU A C 1
ATOM 621 O O . LEU A 1 83 ? 2.289 0.195 7.820 1.00 93.38 83 LEU A O 1
ATOM 625 N N . TYR A 1 84 ? 1.914 1.524 6.054 1.00 91.75 84 TYR A N 1
ATOM 626 C CA . TYR A 1 84 ? 0.636 2.021 6.555 1.00 91.75 84 TYR A CA 1
ATOM 627 C C . TYR A 1 84 ? -0.391 0.892 6.716 1.00 91.75 84 TYR A C 1
ATOM 629 O O . TYR A 1 84 ? -1.086 0.831 7.733 1.00 91.75 84 TYR A O 1
ATOM 637 N N . PHE A 1 85 ? -0.476 -0.024 5.749 1.00 93.19 85 PHE A N 1
ATOM 638 C CA . PHE A 1 85 ? -1.352 -1.189 5.826 1.00 93.19 85 PHE A CA 1
ATOM 639 C C . PHE A 1 85 ? -0.989 -2.093 7.012 1.00 93.19 85 PHE A C 1
ATOM 641 O O . PHE A 1 85 ? -1.869 -2.413 7.810 1.00 93.19 85 PHE A O 1
ATOM 648 N N . ILE A 1 86 ? 0.294 -2.427 7.185 1.00 92.88 86 ILE A N 1
ATOM 649 C CA . ILE A 1 86 ? 0.784 -3.242 8.308 1.00 92.88 86 ILE A CA 1
ATOM 650 C C . ILE A 1 86 ? 0.486 -2.560 9.647 1.00 92.88 86 ILE A C 1
ATOM 652 O O . ILE A 1 86 ? -0.032 -3.206 10.552 1.00 92.88 86 ILE A O 1
ATOM 656 N N . SER A 1 87 ? 0.737 -1.257 9.780 1.00 91.25 87 SER A N 1
ATOM 657 C CA . SER A 1 87 ? 0.435 -0.511 11.009 1.00 91.25 87 SER A CA 1
ATOM 658 C C . SER A 1 87 ? -1.053 -0.557 11.367 1.00 91.25 87 SER A C 1
ATOM 660 O O . SER A 1 87 ? -1.399 -0.795 12.524 1.00 91.25 87 SER A O 1
ATOM 662 N N . ASN A 1 88 ? -1.949 -0.389 10.387 1.00 89.69 88 ASN A N 1
ATOM 663 C CA . ASN A 1 88 ? -3.392 -0.518 10.623 1.00 89.69 88 ASN A CA 1
ATOM 664 C C . ASN A 1 88 ? -3.807 -1.961 10.935 1.00 89.69 88 ASN A C 1
ATOM 666 O O . ASN A 1 88 ? -4.716 -2.172 11.736 1.00 89.69 88 ASN A O 1
ATOM 670 N N . LEU A 1 89 ? -3.157 -2.951 10.320 1.00 89.00 89 LEU A N 1
ATOM 671 C CA . LEU A 1 89 ? -3.400 -4.360 10.610 1.00 89.00 89 LEU A CA 1
ATOM 672 C C . LEU A 1 89 ? -2.998 -4.697 12.051 1.00 89.00 89 LEU A C 1
ATOM 674 O O . LEU A 1 89 ? -3.769 -5.323 12.771 1.00 89.00 89 LEU A O 1
ATOM 678 N N . THR A 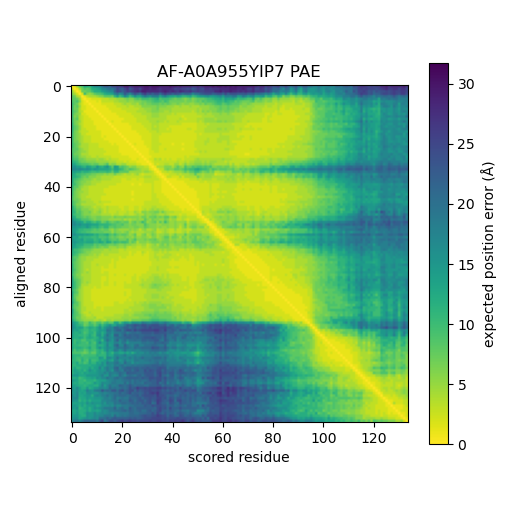1 90 ? -1.841 -4.218 12.505 1.00 88.81 90 THR A N 1
ATOM 679 C CA . THR A 1 90 ? -1.403 -4.351 13.899 1.00 88.81 90 THR A CA 1
ATOM 680 C C . THR A 1 90 ? -2.371 -3.651 14.849 1.00 88.81 90 THR A C 1
ATOM 682 O O . THR A 1 90 ? -2.771 -4.246 15.847 1.00 88.81 90 THR A O 1
ATOM 685 N N . ALA A 1 91 ? -2.820 -2.433 14.523 1.00 84.75 91 ALA A N 1
ATOM 686 C CA . ALA A 1 91 ? -3.837 -1.735 15.309 1.00 84.75 91 ALA A CA 1
ATOM 687 C C . ALA A 1 91 ? -5.152 -2.528 15.378 1.00 84.75 91 ALA A C 1
ATOM 689 O O . ALA A 1 91 ? -5.756 -2.601 16.436 1.00 84.75 91 ALA A O 1
ATOM 690 N N . LEU A 1 92 ? -5.578 -3.210 14.311 1.00 82.06 92 LEU A N 1
ATOM 691 C CA . LEU A 1 92 ? -6.731 -4.118 14.382 1.00 82.06 92 LEU A CA 1
ATOM 692 C C . LEU A 1 92 ? -6.486 -5.309 15.302 1.00 82.06 92 LEU A C 1
ATOM 694 O O . LEU A 1 92 ? -7.403 -5.748 15.979 1.00 82.06 92 LEU A O 1
ATOM 698 N N . ILE A 1 93 ? -5.285 -5.873 15.315 1.00 82.94 93 ILE A N 1
ATOM 699 C CA . ILE A 1 93 ? -4.998 -7.028 16.171 1.00 82.94 93 ILE A CA 1
ATOM 700 C C . ILE A 1 93 ? -4.979 -6.607 17.646 1.00 82.94 93 ILE A C 1
ATOM 702 O O . ILE A 1 93 ? -5.477 -7.341 18.496 1.00 82.94 93 ILE A O 1
ATOM 706 N N . VAL A 1 94 ? -4.429 -5.427 17.945 1.00 82.56 94 VAL A N 1
ATOM 707 C CA . VAL A 1 94 ? -4.265 -4.917 19.315 1.00 82.56 94 VAL A CA 1
ATOM 708 C C . VAL A 1 94 ? -5.530 -4.222 19.829 1.00 82.56 94 VAL A C 1
ATOM 710 O O . VAL A 1 94 ? -5.986 -4.504 20.933 1.00 82.56 94 VAL A O 1
ATOM 713 N N . GLU A 1 95 ? -6.092 -3.305 19.043 1.00 71.19 95 GLU A N 1
ATOM 714 C CA . GLU A 1 95 ? -7.244 -2.463 19.394 1.00 71.19 95 GLU A CA 1
ATOM 715 C C . GLU A 1 95 ? -8.566 -2.986 18.837 1.00 71.19 95 GLU A C 1
ATOM 717 O O . GLU A 1 95 ? -9.625 -2.477 19.210 1.00 71.19 95 GLU A O 1
ATOM 722 N N . GLY A 1 96 ? -8.538 -3.934 17.895 1.00 64.62 96 GLY A N 1
ATOM 723 C CA . GLY A 1 96 ? -9.741 -4.448 17.256 1.00 64.62 96 GLY A CA 1
ATOM 724 C C . GLY A 1 96 ? -10.589 -5.186 18.267 1.00 64.62 96 GLY A C 1
ATOM 725 O O . GLY A 1 96 ? -10.518 -6.404 18.410 1.00 64.62 96 GLY A O 1
ATOM 726 N N . ASP A 1 97 ? -11.470 -4.428 18.908 1.00 64.06 97 ASP A N 1
ATOM 727 C CA . ASP A 1 97 ? -12.514 -4.894 19.803 1.00 64.06 97 ASP A CA 1
ATOM 728 C C . ASP A 1 97 ? -13.638 -5.568 18.994 1.00 64.06 97 ASP A C 1
ATOM 730 O O . ASP A 1 97 ? -14.826 -5.240 19.068 1.00 64.06 97 ASP A O 1
ATOM 734 N N . LEU A 1 98 ? -13.245 -6.530 18.154 1.00 63.81 98 LEU A N 1
ATOM 735 C CA . LEU A 1 98 ? -14.116 -7.473 17.467 1.00 63.81 98 LEU A CA 1
ATOM 736 C C . LEU A 1 98 ? -15.071 -8.116 18.471 1.00 63.81 98 LEU A C 1
ATOM 738 O O . LEU A 1 98 ? -16.257 -8.269 18.175 1.00 63.81 98 LEU A O 1
ATOM 742 N N . GLN A 1 99 ? -14.571 -8.428 19.671 1.00 63.50 99 GLN A N 1
ATOM 743 C CA . GLN A 1 99 ? -15.388 -8.910 20.776 1.00 63.50 99 GLN A CA 1
ATOM 744 C C . GLN A 1 99 ? -16.436 -7.887 21.214 1.00 63.50 99 GLN A C 1
ATOM 746 O O . GLN A 1 99 ? -17.602 -8.261 21.309 1.00 63.50 99 GLN A O 1
ATOM 751 N N . GLY A 1 100 ? -16.095 -6.620 21.435 1.00 70.38 100 GLY A N 1
ATOM 752 C CA . GLY A 1 100 ? -17.049 -5.582 21.827 1.00 70.38 100 GLY A CA 1
ATOM 753 C C . GLY A 1 100 ? -18.126 -5.327 20.780 1.00 70.38 100 GLY A C 1
ATOM 754 O O . GLY A 1 100 ? -19.301 -5.189 21.122 1.00 70.38 100 GLY A O 1
ATOM 755 N N . LEU A 1 101 ? -17.781 -5.369 19.493 1.00 70.25 101 LEU A N 1
ATOM 756 C CA . LEU A 1 101 ? -18.752 -5.250 18.398 1.00 70.25 101 LEU A CA 1
ATOM 757 C C . LEU A 1 101 ? -19.675 -6.457 18.284 1.00 70.25 101 LEU A C 1
ATOM 759 O O . LEU A 1 101 ? -20.886 -6.289 18.117 1.00 70.25 101 LEU A O 1
ATOM 763 N N . LEU A 1 102 ? -19.129 -7.670 18.383 1.00 73.38 102 LEU A N 1
ATOM 764 C CA . LEU A 1 102 ? -19.927 -8.895 18.405 1.00 73.38 102 LEU A CA 1
ATOM 765 C C . LEU A 1 102 ? -20.815 -8.940 19.648 1.00 73.38 102 LEU A C 1
ATOM 767 O O . LEU A 1 102 ? -21.991 -9.285 19.544 1.00 73.38 102 LEU A O 1
ATOM 771 N N . ARG A 1 103 ? -20.294 -8.525 20.805 1.00 77.62 103 ARG A N 1
ATOM 772 C CA . ARG A 1 103 ? -21.030 -8.422 22.067 1.00 77.62 103 ARG A CA 1
ATOM 773 C C . ARG A 1 103 ? -22.152 -7.399 21.965 1.00 77.62 103 ARG A C 1
ATOM 775 O O . ARG A 1 103 ? -23.266 -7.707 22.370 1.00 77.62 103 ARG A O 1
ATOM 782 N N . ARG A 1 104 ? -21.900 -6.232 21.369 1.00 81.56 104 ARG A N 1
ATOM 783 C CA . ARG A 1 104 ? -22.921 -5.205 21.138 1.00 81.56 104 ARG A CA 1
ATOM 784 C C . ARG A 1 104 ? -24.003 -5.689 20.180 1.00 81.56 104 ARG A C 1
ATOM 786 O O . ARG A 1 104 ? -25.172 -5.549 20.502 1.00 81.56 104 ARG A O 1
ATOM 793 N N . ARG A 1 105 ? -23.642 -6.341 19.069 1.00 81.56 105 ARG A N 1
ATOM 794 C CA . ARG A 1 105 ? -24.625 -6.961 18.159 1.00 81.56 105 ARG A CA 1
ATOM 795 C C . ARG A 1 105 ? -25.429 -8.064 18.838 1.00 81.56 105 ARG A C 1
ATOM 797 O O . ARG A 1 105 ? -26.623 -8.187 18.594 1.00 81.56 105 ARG A O 1
ATOM 804 N N . ARG A 1 106 ? -24.789 -8.881 19.677 1.00 84.50 106 ARG A N 1
ATOM 805 C CA . ARG A 1 106 ? -25.464 -9.937 20.442 1.00 84.50 106 ARG A CA 1
ATOM 806 C C . ARG A 1 106 ? -26.424 -9.342 21.471 1.00 84.50 106 ARG A C 1
ATOM 808 O O . ARG A 1 106 ? -27.525 -9.852 21.615 1.00 84.50 106 ARG A O 1
ATOM 815 N N . MET A 1 107 ? -26.021 -8.259 22.132 1.00 87.44 107 MET A N 1
ATOM 816 C CA . MET A 1 107 ? -26.855 -7.499 23.061 1.00 87.44 107 MET A CA 1
ATOM 817 C C . MET A 1 107 ? -28.040 -6.844 22.343 1.00 87.44 107 MET A C 1
ATOM 819 O O . MET A 1 107 ? -29.162 -7.022 22.785 1.00 87.44 107 MET A O 1
ATOM 823 N N . GLU A 1 108 ? -27.818 -6.154 21.220 1.00 87.94 108 GLU A N 1
ATOM 824 C CA . GLU A 1 108 ? -28.887 -5.546 20.413 1.00 87.94 108 GLU A CA 1
ATOM 825 C C . GLU A 1 108 ? -29.893 -6.603 19.940 1.00 87.94 108 GLU A C 1
ATOM 827 O O . GLU A 1 108 ? -31.087 -6.419 20.135 1.00 87.94 108 GLU A O 1
ATOM 832 N N . ARG A 1 109 ? -29.430 -7.759 19.439 1.00 87.56 109 ARG A N 1
ATOM 833 C CA . ARG A 1 109 ? -30.323 -8.880 19.089 1.00 87.56 109 ARG A CA 1
ATOM 834 C C . ARG A 1 109 ? -31.094 -9.426 20.288 1.00 87.56 109 ARG A C 1
ATOM 836 O O . ARG A 1 109 ? -32.260 -9.769 20.142 1.00 87.56 109 ARG A O 1
ATOM 843 N N . ALA A 1 110 ? -30.453 -9.537 21.453 1.00 86.44 110 ALA A N 1
ATOM 844 C CA . ALA A 1 110 ? -31.122 -9.989 22.670 1.00 86.44 110 ALA A CA 1
ATOM 845 C C . ALA A 1 110 ? -32.207 -8.994 23.118 1.00 86.44 110 ALA A C 1
ATOM 847 O O . ALA A 1 110 ? -33.290 -9.424 23.499 1.00 86.44 110 ALA A O 1
ATOM 848 N N . ILE A 1 111 ? -31.944 -7.686 23.007 1.00 87.81 111 ILE A N 1
ATOM 849 C CA . ILE A 1 111 ? -32.923 -6.612 23.248 1.00 87.81 111 ILE A CA 1
ATOM 850 C C . ILE A 1 111 ? -34.086 -6.698 22.256 1.00 87.81 111 ILE A C 1
ATOM 852 O O . ILE A 1 111 ? -35.234 -6.541 22.650 1.00 87.81 111 ILE A O 1
ATOM 856 N N . GLU A 1 112 ? -33.812 -7.005 20.990 1.00 89.38 112 GLU A N 1
ATOM 857 C CA . GLU A 1 112 ? -34.836 -7.115 19.942 1.00 89.38 112 GLU A CA 1
ATOM 858 C C . GLU A 1 112 ? -35.841 -8.258 20.190 1.00 89.38 112 GLU A C 1
ATOM 860 O O . GLU A 1 112 ? -36.973 -8.185 19.728 1.00 89.38 112 GLU A O 1
ATOM 865 N N . HIS A 1 113 ? -35.446 -9.295 20.939 1.00 87.50 113 HIS A N 1
ATOM 866 C CA . HIS A 1 113 ? -36.296 -10.448 21.282 1.00 87.50 113 HIS A CA 1
ATOM 867 C C . HIS A 1 113 ? -36.957 -10.328 22.668 1.00 87.50 113 HIS A C 1
ATOM 869 O O . HIS A 1 113 ? -37.680 -11.234 23.086 1.00 87.50 113 HIS A O 1
ATOM 875 N N . LEU A 1 114 ? -36.697 -9.247 23.409 1.00 87.56 114 LEU A N 1
ATOM 876 C CA . LEU A 1 114 ? -37.283 -9.015 24.725 1.00 87.56 114 LEU A CA 1
ATOM 877 C C . LEU A 1 114 ? -38.679 -8.396 24.577 1.00 87.56 114 LEU A C 1
ATOM 879 O O . LEU A 1 114 ? -38.830 -7.251 24.154 1.00 87.56 114 LEU A O 1
ATOM 883 N N . HIS A 1 115 ? -39.702 -9.133 25.003 1.00 81.56 115 HIS A N 1
ATOM 884 C CA . HIS A 1 115 ? -41.074 -8.644 25.128 1.00 81.56 115 HIS A CA 1
ATOM 885 C C . HIS A 1 115 ? -41.459 -8.564 26.608 1.00 81.56 115 HIS A C 1
ATOM 887 O O . HIS A 1 115 ? -41.060 -9.421 27.388 1.00 81.56 115 HIS A O 1
ATOM 893 N N . ASP A 1 116 ? -42.208 -7.521 26.974 1.00 85.38 116 ASP A N 1
ATOM 894 C CA . ASP A 1 116 ? -42.733 -7.296 28.331 1.00 85.38 116 ASP A CA 1
ATOM 895 C C . ASP A 1 116 ? -41.651 -7.175 29.430 1.00 85.38 116 ASP A C 1
ATOM 897 O O . ASP A 1 116 ? -41.667 -7.855 30.452 1.00 85.38 116 ASP A O 1
ATOM 901 N N . HIS A 1 117 ? -40.654 -6.312 29.197 1.00 86.19 117 HIS A N 1
ATOM 902 C CA . HIS A 1 117 ? -39.500 -6.136 30.085 1.00 86.19 117 HIS A CA 1
ATOM 903 C C . HIS A 1 117 ? -39.423 -4.726 30.686 1.00 86.19 117 HIS A C 1
ATOM 905 O O . HIS A 1 117 ? -39.865 -3.744 30.090 1.00 86.19 117 HIS A O 1
ATOM 911 N N . VAL A 1 118 ? -38.795 -4.619 31.861 1.00 84.94 118 VAL A N 1
ATOM 912 C CA . VAL A 1 118 ? -38.578 -3.351 32.574 1.00 84.94 118 VAL A CA 1
ATOM 913 C C . VAL A 1 118 ? -37.130 -2.893 32.394 1.00 84.94 118 VAL A C 1
ATOM 915 O O . VAL A 1 118 ? -36.191 -3.646 32.650 1.00 84.94 118 VAL A O 1
ATOM 918 N N . ILE A 1 119 ? -36.932 -1.640 31.972 1.00 88.06 119 ILE A N 1
ATOM 919 C CA . ILE A 1 119 ? -35.602 -1.032 31.828 1.00 88.06 119 ILE A CA 1
ATOM 920 C C . ILE A 1 119 ? -35.279 -0.232 33.091 1.00 88.06 119 ILE A C 1
ATOM 922 O O . ILE A 1 119 ? -35.951 0.748 33.407 1.00 88.06 119 ILE A O 1
ATOM 926 N N . VAL A 1 120 ? -34.211 -0.615 33.793 1.00 87.81 120 VAL A N 1
ATOM 927 C CA . VAL A 1 120 ? -33.722 0.113 34.972 1.00 87.81 120 VAL A CA 1
ATOM 928 C C . VAL A 1 120 ? -32.549 1.011 34.577 1.00 87.81 120 VAL A C 1
ATOM 930 O O . VAL A 1 120 ? -31.431 0.547 34.346 1.00 87.81 120 VAL A O 1
ATOM 933 N N . CYS A 1 121 ? -32.788 2.321 34.516 1.00 87.94 121 CYS A N 1
ATOM 934 C CA . CYS A 1 121 ? -31.772 3.321 34.183 1.00 87.94 121 CYS A CA 1
ATOM 935 C C . CYS A 1 121 ? -30.948 3.720 35.422 1.00 87.94 121 CYS A C 1
ATOM 937 O O . CYS A 1 121 ? -31.154 4.783 36.002 1.00 87.94 121 CYS A O 1
ATOM 939 N N . GLY A 1 122 ? -30.000 2.864 35.816 1.00 85.81 122 GLY A N 1
ATOM 940 C CA . GLY A 1 122 ? -29.007 3.152 36.861 1.00 85.81 122 GLY A CA 1
ATOM 941 C C . GLY A 1 122 ? -29.152 2.302 38.127 1.00 85.81 122 GLY A C 1
ATOM 942 O O . GLY A 1 122 ? -30.244 2.103 38.652 1.00 85.81 122 GLY A O 1
ATOM 943 N N . ILE A 1 123 ? -28.021 1.810 38.649 1.00 85.69 123 ILE A N 1
ATOM 944 C CA . ILE A 1 123 ? -27.977 0.869 39.783 1.00 85.69 123 ILE A CA 1
ATOM 945 C C . ILE A 1 123 ? -27.477 1.535 41.077 1.00 85.69 123 ILE A C 1
ATOM 947 O O . ILE A 1 123 ? -26.466 1.164 41.681 1.00 85.69 123 ILE A O 1
ATOM 951 N N . GLY A 1 124 ? -28.207 2.569 41.501 1.00 87.44 124 GLY A N 1
ATOM 952 C CA . GLY A 1 124 ? -28.033 3.197 42.816 1.00 87.44 124 GLY A CA 1
ATOM 953 C C . GLY A 1 124 ? -28.569 2.326 43.959 1.00 87.44 124 GLY A C 1
ATOM 954 O O . GLY A 1 124 ? -28.944 1.173 43.749 1.00 87.44 124 GLY A O 1
ATOM 955 N N . THR A 1 125 ? -28.649 2.876 45.171 1.00 87.69 125 THR A N 1
ATOM 956 C CA . THR A 1 125 ? -29.203 2.182 46.350 1.00 87.69 125 THR A CA 1
ATOM 957 C C . THR A 1 125 ? -30.624 1.686 46.076 1.00 87.69 125 THR A C 1
ATOM 959 O O . THR A 1 125 ? -30.885 0.493 46.181 1.00 87.69 125 THR A O 1
ATOM 962 N N . THR A 1 126 ? -31.508 2.568 45.597 1.00 87.88 126 THR A N 1
ATOM 963 C CA . THR A 1 126 ? -32.899 2.226 45.257 1.00 87.88 126 THR A CA 1
ATOM 964 C C . THR A 1 126 ? -32.994 1.274 44.062 1.00 87.88 126 THR A C 1
ATOM 966 O O . THR A 1 126 ? -33.704 0.277 44.126 1.00 87.88 126 THR A O 1
ATOM 969 N N . GLY A 1 127 ? -32.227 1.516 42.991 1.00 86.94 127 GLY A N 1
ATOM 970 C CA . GLY A 1 127 ? -32.246 0.662 41.794 1.00 86.94 127 GLY A CA 1
ATOM 971 C C . GLY A 1 127 ? -31.816 -0.781 42.075 1.00 86.94 127 GLY A C 1
ATOM 972 O O . GLY A 1 127 ? -32.337 -1.715 41.474 1.00 86.94 127 GLY A O 1
ATOM 973 N N . ARG A 1 128 ? -30.910 -0.984 43.039 1.00 87.44 128 ARG A N 1
ATOM 974 C CA . ARG A 1 128 ? -30.447 -2.316 43.447 1.00 87.44 128 ARG A CA 1
ATOM 975 C C . ARG A 1 128 ? -31.489 -3.097 44.246 1.00 87.44 128 ARG A C 1
ATOM 977 O O . ARG A 1 128 ? -31.489 -4.318 44.163 1.00 87.44 128 ARG A O 1
ATOM 984 N N . HIS A 1 129 ? -32.355 -2.412 44.995 1.00 88.06 129 HIS A N 1
ATOM 985 C CA . HIS A 1 129 ? -33.499 -3.048 45.653 1.00 88.06 129 HIS A CA 1
ATOM 986 C C . HIS A 1 129 ? -34.552 -3.472 44.627 1.00 88.06 129 HIS A C 1
ATOM 988 O O . HIS A 1 129 ? -34.969 -4.622 44.640 1.00 88.06 129 HIS A O 1
ATOM 994 N N . ILE A 1 130 ? -34.876 -2.594 43.673 1.00 87.50 130 ILE A N 1
ATOM 995 C CA . ILE A 1 130 ? -35.873 -2.863 42.626 1.00 87.50 130 ILE A CA 1
ATOM 996 C C . ILE A 1 130 ? -35.482 -4.076 41.765 1.00 87.50 130 ILE A C 1
ATOM 998 O O . ILE A 1 130 ? -36.301 -4.957 41.545 1.00 87.50 130 ILE A O 1
ATOM 1002 N N . VAL A 1 131 ? -34.220 -4.177 41.329 1.00 88.38 131 VAL A N 1
ATOM 1003 C CA . VAL A 1 131 ? -33.737 -5.325 40.526 1.00 88.38 131 VAL A CA 1
ATOM 1004 C C . VAL A 1 131 ? -33.720 -6.640 41.317 1.00 88.38 131 VAL A C 1
ATOM 1006 O O . VAL A 1 131 ? -33.660 -7.706 40.722 1.00 88.38 131 VAL A O 1
ATOM 1009 N N . ARG A 1 132 ? -33.720 -6.587 42.653 1.00 87.00 132 ARG A N 1
ATOM 1010 C CA . ARG A 1 132 ? -33.681 -7.785 43.503 1.00 87.00 132 ARG A CA 1
ATOM 1011 C C . ARG A 1 132 ? -35.075 -8.324 43.833 1.00 87.00 132 ARG A C 1
ATOM 1013 O O . ARG A 1 132 ? -35.170 -9.466 44.271 1.00 87.00 132 ARG A O 1
ATOM 1020 N N . GLU A 1 133 ? -36.105 -7.494 43.686 1.00 84.56 133 GLU A N 1
ATOM 1021 C CA . GLU A 1 133 ? -37.508 -7.846 43.941 1.00 84.56 133 GLU A CA 1
ATOM 1022 C C . GLU A 1 133 ? -38.293 -8.205 42.670 1.00 84.56 133 GLU A C 1
ATOM 1024 O O . GLU A 1 133 ? -39.334 -8.851 42.778 1.00 84.56 133 GLU A O 1
ATOM 1029 N N . LEU A 1 134 ? -37.800 -7.796 41.496 1.00 77.56 134 LEU A N 1
ATOM 1030 C CA . LEU A 1 134 ? -38.284 -8.208 40.172 1.00 77.56 134 LEU A CA 1
ATOM 1031 C C . LEU A 1 134 ? -37.656 -9.540 39.742 1.00 77.56 134 LEU A C 1
ATOM 1033 O O . LEU A 1 134 ? -38.375 -10.326 39.089 1.00 77.56 134 LEU A O 1
#